Protein AF-A0A0G0WHW3-F1 (afdb_monomer_lite)

Organism: NCBI:txid1618429

Secondary structure (DSSP, 8-state):
---HHHHHHHHHHHHHHH-----HHHHHHHHHHHHHHHHHHHHHHHHHHHHHHHTT-

Radius of gyration: 17.07 Å; chains: 1; bounding box: 38×15×44 Å

Structure (mmCIF, N/CA/C/O backbone):
data_AF-A0A0G0WHW3-F1
#
_entry.id   AF-A0A0G0WHW3-F1
#
loop_
_atom_site.group_PDB
_atom_site.id
_atom_site.type_symbol
_atom_site.label_atom_id
_atom_site.label_alt_id
_atom_site.label_comp_id
_atom_site.label_asym_id
_atom_site.label_entity_id
_atom_site.label_seq_id
_atom_site.pdbx_PDB_ins_code
_atom_site.Cartn_x
_atom_site.Cartn_y
_atom_site.Cartn_z
_atom_site.occupancy
_atom_site.B_iso_or_equiv
_atom_site.auth_seq_id
_atom_site.auth_comp_id
_atom_site.auth_asym_id
_atom_site.auth_atom_id
_atom_site.pdbx_PDB_model_num
ATOM 1 N N . MET A 1 1 ? 8.330 8.097 1.286 1.00 61.00 1 MET A N 1
ATOM 2 C CA . MET A 1 1 ? 7.720 7.841 2.605 1.00 61.00 1 MET A CA 1
ATOM 3 C C . MET A 1 1 ? 6.289 8.322 2.505 1.00 61.00 1 MET A C 1
ATOM 5 O O . MET A 1 1 ? 6.094 9.433 2.031 1.00 61.00 1 MET A O 1
ATOM 9 N N . THR A 1 2 ? 5.316 7.475 2.815 1.00 77.69 2 THR A N 1
ATOM 10 C CA . THR A 1 2 ? 3.900 7.847 2.717 1.00 77.69 2 THR A CA 1
ATOM 11 C C . THR A 1 2 ? 3.498 8.554 4.006 1.00 77.69 2 THR A C 1
ATOM 13 O O . THR A 1 2 ? 3.797 8.057 5.091 1.00 77.69 2 THR A O 1
ATOM 16 N N . SER A 1 3 ? 2.890 9.734 3.903 1.00 89.38 3 SER A N 1
ATOM 17 C CA . SER A 1 3 ? 2.502 10.531 5.070 1.00 89.38 3 SER A CA 1
ATOM 18 C C . SER A 1 3 ? 1.381 9.849 5.854 1.00 89.38 3 SER A C 1
ATOM 20 O O . SER A 1 3 ? 0.527 9.184 5.268 1.00 89.38 3 SER A O 1
ATOM 22 N N . GLN A 1 4 ? 1.327 10.061 7.174 1.00 91.75 4 GLN A N 1
ATOM 23 C CA . GLN A 1 4 ? 0.228 9.540 8.000 1.00 91.75 4 GLN A CA 1
ATOM 24 C C . GLN A 1 4 ? -1.151 10.015 7.521 1.00 91.75 4 GLN A C 1
ATOM 26 O O . GLN A 1 4 ? -2.122 9.274 7.640 1.00 91.75 4 GLN A O 1
ATOM 31 N N . GLU A 1 5 ? -1.235 11.227 6.971 1.00 93.56 5 GLU A N 1
ATOM 32 C CA . GLU A 1 5 ? -2.458 11.768 6.370 1.00 93.56 5 GLU A CA 1
ATOM 33 C C . GLU A 1 5 ? -2.926 10.917 5.185 1.00 93.56 5 GLU A C 1
ATOM 35 O O . GLU A 1 5 ? -4.046 10.416 5.197 1.00 93.56 5 GLU A O 1
ATOM 40 N N . THR A 1 6 ? -2.025 10.617 4.248 1.00 93.75 6 THR A N 1
ATOM 41 C CA . THR A 1 6 ? -2.306 9.758 3.090 1.00 93.75 6 THR A CA 1
ATOM 42 C C . THR A 1 6 ? -2.738 8.351 3.501 1.00 93.75 6 THR A C 1
ATOM 44 O O . THR A 1 6 ? -3.624 7.772 2.881 1.00 93.75 6 THR A O 1
ATOM 47 N N . ILE A 1 7 ? -2.142 7.788 4.560 1.00 95.12 7 ILE A N 1
ATOM 48 C CA . ILE A 1 7 ? -2.543 6.470 5.072 1.00 95.12 7 ILE A CA 1
ATOM 49 C C . ILE A 1 7 ? -3.980 6.524 5.619 1.00 95.12 7 ILE A C 1
ATOM 51 O O . ILE A 1 7 ? -4.769 5.624 5.338 1.00 95.12 7 ILE A O 1
ATOM 55 N N . LYS A 1 8 ? -4.354 7.588 6.344 1.00 95.19 8 LYS A N 1
ATOM 56 C CA . LYS A 1 8 ? -5.727 7.766 6.849 1.00 95.19 8 LYS A CA 1
ATOM 57 C C . LYS A 1 8 ? -6.736 7.968 5.723 1.00 95.19 8 LYS A C 1
ATOM 59 O O . LYS A 1 8 ? -7.818 7.387 5.771 1.00 95.19 8 LYS A O 1
ATOM 64 N N . GLU A 1 9 ? -6.392 8.764 4.715 1.00 95.88 9 GLU A N 1
ATOM 65 C CA . GLU A 1 9 ? -7.239 8.940 3.533 1.00 95.88 9 GLU A CA 1
ATOM 66 C C . GLU A 1 9 ? -7.433 7.619 2.792 1.00 95.88 9 GLU A C 1
ATOM 68 O O . GLU A 1 9 ? -8.562 7.253 2.479 1.00 95.88 9 GLU A O 1
ATOM 73 N N . PHE A 1 10 ? -6.362 6.845 2.609 1.00 94.69 10 PHE A N 1
ATOM 74 C CA . PHE A 1 10 ? -6.443 5.521 2.004 1.00 94.69 10 PHE A CA 1
ATOM 75 C C . PHE A 1 10 ? -7.361 4.578 2.791 1.00 94.69 10 PHE A C 1
ATOM 77 O O . PHE A 1 10 ? -8.223 3.933 2.201 1.00 94.69 10 PHE A O 1
ATOM 84 N N . GLN A 1 11 ? -7.248 4.533 4.123 1.00 96.06 11 GLN A N 1
ATOM 85 C CA . GLN A 1 11 ? -8.164 3.746 4.958 1.00 96.06 11 GLN A CA 1
ATOM 86 C C . GLN A 1 11 ? -9.626 4.163 4.765 1.00 96.06 11 GLN A C 1
ATOM 88 O O . GLN A 1 11 ? -10.507 3.304 4.733 1.00 96.06 11 GLN A O 1
ATOM 93 N N . LYS A 1 12 ? -9.883 5.471 4.653 1.00 96.38 12 LYS A N 1
ATOM 94 C CA . LYS A 1 12 ? -11.226 6.012 4.447 1.00 96.38 12 LYS A CA 1
ATOM 95 C C . LYS A 1 12 ? -11.789 5.565 3.097 1.00 96.38 12 LYS A C 1
ATOM 97 O O . LYS A 1 12 ? -12.849 4.950 3.073 1.00 96.38 12 LYS A O 1
ATOM 102 N N . VAL A 1 13 ? -11.033 5.767 2.018 1.00 96.69 13 VAL A N 1
ATOM 103 C CA . VAL A 1 13 ? -11.427 5.378 0.654 1.00 96.69 13 VAL A CA 1
ATOM 104 C C . VAL A 1 13 ? -11.666 3.872 0.558 1.00 96.69 13 VAL A C 1
ATOM 106 O O . VAL A 1 13 ? -12.699 3.448 0.057 1.00 96.69 13 VAL A O 1
ATOM 109 N N . VAL A 1 14 ? -10.770 3.047 1.109 1.00 96.25 14 VAL A N 1
ATOM 110 C CA . VAL A 1 14 ? -10.934 1.583 1.087 1.00 96.25 14 VAL A CA 1
ATOM 111 C C . VAL A 1 14 ? -12.184 1.145 1.850 1.00 96.25 14 VAL A C 1
ATOM 113 O O . VAL A 1 14 ? -12.885 0.227 1.421 1.00 96.25 14 VAL A O 1
ATOM 116 N N . LYS A 1 15 ? -12.500 1.807 2.964 1.00 96.75 15 LYS A N 1
ATOM 117 C CA . LYS A 1 15 ? -13.726 1.529 3.708 1.00 96.75 15 LYS A CA 1
ATOM 118 C C . LYS A 1 15 ? -14.974 1.945 2.928 1.00 96.75 15 LYS A C 1
ATOM 120 O O . LYS A 1 15 ? -15.956 1.213 2.962 1.00 96.75 15 LYS A O 1
ATOM 125 N N . GLU A 1 16 ? -14.942 3.091 2.255 1.00 97.38 16 GLU A N 1
ATOM 126 C CA . GLU A 1 16 ? -16.066 3.605 1.463 1.00 97.38 16 GLU A CA 1
ATOM 127 C C . GLU A 1 16 ? -16.328 2.753 0.211 1.00 97.38 16 GLU A C 1
ATOM 129 O O . GLU A 1 16 ? -17.474 2.400 -0.049 1.00 97.38 16 GLU A O 1
ATOM 134 N N . GLU A 1 17 ? -15.285 2.363 -0.523 1.00 97.50 17 GLU A N 1
ATOM 135 C CA . GLU A 1 17 ? -15.424 1.647 -1.800 1.00 97.50 17 GLU A CA 1
ATOM 136 C C . GLU A 1 17 ? -15.535 0.126 -1.644 1.00 97.50 17 GLU A C 1
ATOM 138 O O . GLU A 1 17 ? -16.217 -0.538 -2.424 1.00 97.50 17 GLU A O 1
ATOM 143 N N . HIS A 1 18 ? -14.863 -0.449 -0.643 1.00 94.81 18 HIS A N 1
ATOM 144 C CA . HIS A 1 18 ? -14.763 -1.903 -0.487 1.00 94.81 18 HIS A CA 1
ATOM 145 C C . HIS A 1 18 ? -15.387 -2.424 0.811 1.00 94.81 18 HIS A C 1
ATOM 147 O O . HIS A 1 18 ? -15.436 -3.635 1.017 1.00 94.81 18 HIS A O 1
ATOM 153 N N . GLY A 1 19 ? -15.838 -1.546 1.713 1.00 95.56 19 GLY A N 1
ATOM 154 C CA . GLY A 1 19 ? -16.375 -1.944 3.019 1.00 95.56 19 GLY A CA 1
ATOM 155 C C . GLY A 1 19 ? -15.332 -2.536 3.977 1.00 95.56 19 GLY A C 1
ATOM 156 O O . GLY A 1 19 ? -15.686 -3.024 5.050 1.00 95.56 19 GLY A O 1
ATOM 157 N N . VAL A 1 20 ? -14.043 -2.502 3.621 1.00 95.50 20 VAL A N 1
ATOM 158 C CA . VAL A 1 20 ? -12.959 -3.105 4.406 1.00 95.50 20 VAL A CA 1
ATOM 159 C C . VAL A 1 20 ? -12.369 -2.073 5.361 1.00 95.50 20 VAL A C 1
ATOM 161 O O . VAL A 1 20 ? -11.962 -0.987 4.961 1.00 95.50 20 VAL A O 1
ATOM 164 N N . THR A 1 21 ? -12.277 -2.421 6.646 1.00 95.44 21 THR A N 1
ATOM 165 C CA . THR A 1 21 ? -11.590 -1.584 7.638 1.00 95.44 21 THR A CA 1
ATOM 166 C C . THR A 1 21 ? -10.166 -2.088 7.825 1.00 95.44 21 THR A C 1
ATOM 168 O O . THR A 1 21 ? -9.946 -3.119 8.452 1.00 95.44 21 THR A O 1
ATOM 171 N N . LEU A 1 22 ? -9.200 -1.346 7.288 1.00 94.56 22 LEU A N 1
ATOM 172 C CA . LEU A 1 22 ? -7.774 -1.636 7.433 1.00 94.56 22 LEU A CA 1
ATOM 173 C C . LEU A 1 22 ? -7.226 -1.021 8.721 1.00 94.56 22 LEU A C 1
ATOM 175 O O . LEU A 1 22 ? -7.554 0.123 9.044 1.00 94.56 22 LEU A O 1
ATOM 179 N N . LYS A 1 23 ? -6.333 -1.718 9.432 1.00 95.50 23 LYS A N 1
ATOM 180 C CA . LYS A 1 23 ? -5.517 -1.086 10.482 1.00 95.50 23 LYS A CA 1
ATOM 181 C C . LYS A 1 23 ? -4.445 -0.197 9.857 1.00 95.50 23 LYS A C 1
ATOM 183 O O . LYS A 1 23 ? -4.045 -0.394 8.713 1.00 95.50 23 LYS A O 1
ATOM 188 N N . MET A 1 24 ? -3.922 0.743 10.644 1.00 92.00 24 MET A N 1
ATOM 189 C CA . MET A 1 24 ? -2.912 1.701 10.175 1.00 92.00 24 MET A CA 1
ATOM 190 C C . MET A 1 24 ? -1.684 1.008 9.567 1.00 92.00 24 MET A C 1
ATOM 192 O O . MET A 1 24 ? -1.221 1.390 8.499 1.00 92.00 24 MET A O 1
ATOM 196 N N . LYS A 1 25 ? -1.203 -0.055 10.222 1.00 93.31 25 LYS A N 1
ATOM 197 C CA . LYS A 1 25 ? -0.064 -0.848 9.750 1.00 93.31 25 LYS A CA 1
ATOM 198 C C . LYS A 1 25 ? -0.364 -1.579 8.435 1.00 93.31 25 LYS A C 1
ATOM 200 O O . LYS A 1 25 ? 0.466 -1.578 7.540 1.00 93.31 25 LYS A O 1
ATOM 205 N N . GLU A 1 26 ? -1.558 -2.153 8.294 1.00 94.81 26 GLU A N 1
ATOM 206 C CA . GLU A 1 26 ? -1.960 -2.850 7.062 1.00 94.81 26 GLU A CA 1
ATOM 207 C C . GLU A 1 26 ? -2.052 -1.875 5.884 1.00 94.81 26 GLU A C 1
ATOM 209 O O . GLU A 1 26 ? -1.533 -2.140 4.803 1.00 94.81 26 GLU A O 1
ATOM 214 N N . ALA A 1 27 ? -2.655 -0.708 6.117 1.00 94.62 27 ALA A N 1
ATOM 215 C CA . ALA A 1 27 ? -2.738 0.368 5.139 1.00 94.62 27 ALA A CA 1
ATOM 216 C C . ALA A 1 27 ? -1.346 0.869 4.710 1.00 94.62 27 ALA A C 1
ATOM 218 O O . ALA A 1 27 ? -1.093 1.057 3.520 1.00 94.62 27 ALA A O 1
ATOM 219 N N . GLU A 1 28 ? -0.428 1.036 5.664 1.00 94.56 28 GLU A N 1
ATOM 220 C CA . GLU A 1 28 ? 0.964 1.397 5.391 1.00 94.56 28 GLU A CA 1
ATOM 221 C C . GLU A 1 28 ? 1.681 0.339 4.538 1.00 94.56 28 GLU A C 1
ATOM 223 O O . GLU A 1 28 ? 2.321 0.685 3.542 1.00 94.56 28 GLU A O 1
ATOM 228 N N . GLU A 1 29 ? 1.566 -0.943 4.898 1.00 94.88 29 GLU A N 1
ATOM 229 C CA . GLU A 1 29 ? 2.208 -2.045 4.173 1.00 94.88 29 GLU A CA 1
ATOM 230 C C . GLU A 1 29 ? 1.705 -2.145 2.728 1.00 94.88 29 GLU A C 1
ATOM 232 O O . GLU 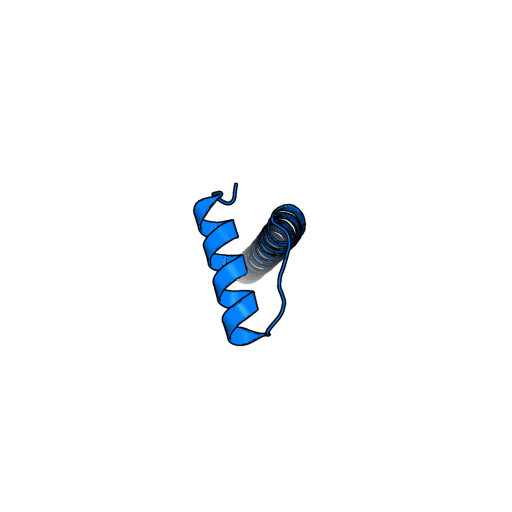A 1 29 ? 2.516 -2.279 1.806 1.00 94.88 29 GLU A O 1
ATOM 237 N N . ILE A 1 30 ? 0.396 -1.987 2.509 1.00 94.50 30 ILE A N 1
ATOM 238 C CA . ILE A 1 30 ? -0.200 -1.973 1.167 1.00 94.50 30 ILE A CA 1
ATOM 239 C C . ILE A 1 30 ? 0.351 -0.806 0.347 1.00 94.50 30 ILE A C 1
ATOM 241 O O . ILE A 1 30 ? 0.875 -1.017 -0.749 1.00 94.50 30 ILE A O 1
ATOM 245 N N . LEU A 1 31 ? 0.294 0.419 0.880 1.00 94.06 31 LEU A N 1
ATOM 246 C CA . LEU A 1 31 ? 0.776 1.611 0.179 1.00 94.06 31 LEU A CA 1
ATOM 247 C C . LEU A 1 31 ? 2.266 1.499 -0.161 1.00 94.06 31 LEU A C 1
ATOM 249 O O . LEU A 1 31 ? 2.684 1.841 -1.269 1.00 94.06 31 LEU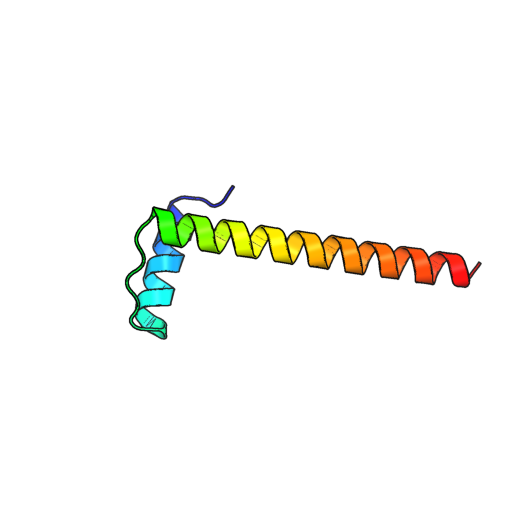 A O 1
ATOM 253 N N . ARG A 1 32 ? 3.076 0.972 0.762 1.00 93.12 32 ARG A N 1
ATOM 254 C CA . ARG A 1 32 ? 4.504 0.737 0.529 1.00 93.12 32 ARG A CA 1
ATOM 255 C C . ARG A 1 32 ? 4.737 -0.299 -0.571 1.00 93.12 32 ARG A C 1
ATOM 257 O O . ARG A 1 32 ? 5.607 -0.089 -1.419 1.00 93.12 32 ARG A O 1
ATOM 264 N N . GLY A 1 33 ? 3.960 -1.381 -0.580 1.00 94.31 33 GLY A N 1
ATOM 265 C CA . GLY A 1 33 ? 3.993 -2.394 -1.633 1.00 94.31 33 GLY A CA 1
ATOM 266 C C . GLY A 1 33 ? 3.642 -1.814 -3.003 1.00 94.31 33 GLY A C 1
ATOM 267 O O . GLY A 1 33 ? 4.391 -2.006 -3.960 1.00 94.31 33 GLY A O 1
ATOM 268 N N . MET A 1 34 ? 2.561 -1.031 -3.089 1.00 93.81 34 MET A N 1
ATOM 269 C CA . MET A 1 34 ? 2.130 -0.370 -4.328 1.00 93.81 34 MET A CA 1
ATOM 270 C C . MET A 1 34 ? 3.226 0.534 -4.897 1.00 93.81 34 MET A C 1
ATOM 272 O O . MET A 1 34 ? 3.565 0.419 -6.074 1.00 93.81 34 MET A O 1
ATOM 276 N N . VAL A 1 35 ? 3.836 1.383 -4.063 1.00 92.12 35 VAL A N 1
ATOM 277 C CA . VAL A 1 35 ? 4.952 2.248 -4.484 1.00 92.12 35 VAL A CA 1
ATOM 278 C C . VAL A 1 35 ? 6.123 1.422 -5.027 1.00 92.12 35 VAL A C 1
ATOM 280 O O . VAL A 1 35 ? 6.686 1.774 -6.063 1.00 92.12 35 VAL A O 1
ATOM 283 N N . GLY A 1 36 ? 6.467 0.305 -4.379 1.00 92.81 36 GLY A N 1
ATOM 284 C CA . GLY A 1 36 ? 7.534 -0.587 -4.841 1.00 92.81 36 GLY A CA 1
ATOM 285 C C . GLY A 1 36 ? 7.259 -1.200 -6.219 1.00 92.81 36 GLY A C 1
ATOM 286 O O . GLY A 1 36 ? 8.150 -1.247 -7.073 1.00 92.81 36 GLY A O 1
ATOM 287 N N . TYR A 1 37 ? 6.018 -1.620 -6.473 1.00 94.56 37 TYR A N 1
ATOM 288 C CA . TYR A 1 37 ? 5.624 -2.128 -7.787 1.00 94.56 37 TYR A CA 1
ATOM 289 C C . TYR A 1 37 ? 5.652 -1.036 -8.861 1.00 94.56 37 TYR A C 1
ATOM 291 O O . TYR A 1 37 ? 6.196 -1.271 -9.941 1.00 94.56 37 TYR A O 1
ATOM 299 N N . PHE A 1 38 ? 5.153 0.170 -8.572 1.00 94.56 38 PHE A N 1
ATOM 300 C CA . PHE A 1 38 ? 5.214 1.287 -9.522 1.00 94.56 38 PHE A CA 1
ATOM 301 C C . PHE A 1 38 ? 6.654 1.696 -9.861 1.00 94.56 38 PHE A C 1
ATOM 303 O O . PHE A 1 38 ? 6.961 1.918 -11.032 1.00 94.56 38 PHE A O 1
ATOM 310 N N . ASP A 1 39 ? 7.556 1.730 -8.876 1.00 94.06 39 ASP A N 1
ATOM 311 C CA . ASP A 1 39 ? 8.988 1.976 -9.104 1.00 94.06 39 ASP A CA 1
ATOM 312 C C . ASP A 1 39 ? 9.615 0.894 -9.999 1.00 94.06 39 ASP 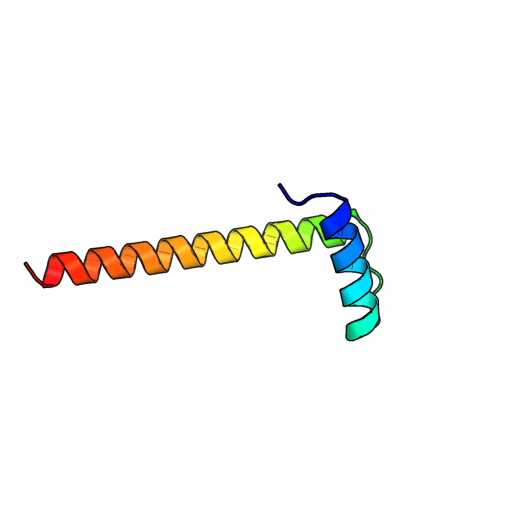A C 1
ATOM 314 O O . ASP A 1 39 ? 10.356 1.191 -10.941 1.00 94.06 39 ASP A O 1
ATOM 318 N N . THR A 1 40 ? 9.255 -0.369 -9.770 1.00 95.06 40 THR A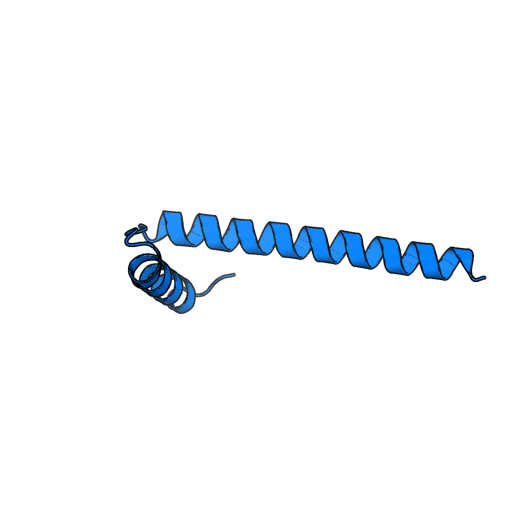 N 1
ATOM 319 C CA . THR A 1 40 ? 9.720 -1.495 -10.591 1.00 95.06 40 THR A CA 1
ATOM 320 C C . THR A 1 40 ? 9.252 -1.363 -12.043 1.00 95.06 40 THR A C 1
ATOM 322 O O . THR A 1 40 ? 10.054 -1.512 -12.969 1.00 95.06 40 THR A O 1
ATOM 325 N N . LEU A 1 41 ? 7.979 -1.019 -12.260 1.00 95.06 41 LEU A N 1
ATOM 326 C CA . LEU A 1 41 ? 7.433 -0.767 -13.596 1.00 95.06 41 LEU A CA 1
ATOM 327 C C . LEU A 1 41 ? 8.119 0.427 -14.272 1.00 95.06 41 LEU A C 1
ATOM 329 O O . LEU A 1 41 ? 8.444 0.366 -15.460 1.00 95.06 41 LEU A O 1
ATOM 333 N N . ALA A 1 42 ? 8.402 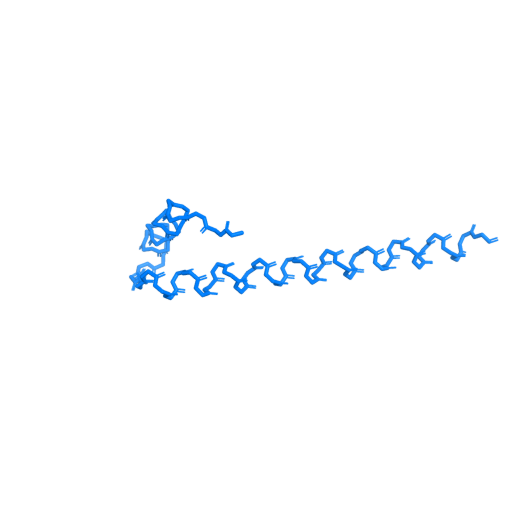1.494 -13.521 1.00 93.94 42 ALA A N 1
ATOM 334 C CA . ALA A 1 42 ? 9.121 2.656 -14.031 1.00 93.94 42 ALA A CA 1
ATOM 335 C C . ALA A 1 42 ? 10.540 2.287 -14.496 1.00 93.94 42 ALA A C 1
ATOM 337 O O . ALA A 1 42 ? 10.954 2.687 -15.589 1.00 93.94 42 ALA A O 1
ATOM 338 N N . LYS A 1 43 ? 11.261 1.469 -13.718 1.00 94.88 43 LYS A N 1
ATOM 339 C CA . LYS A 1 43 ? 12.585 0.943 -14.086 1.00 94.88 43 LYS A CA 1
ATOM 340 C C . LYS A 1 43 ? 12.531 0.093 -15.350 1.00 94.88 43 LYS A C 1
ATOM 342 O O . LYS A 1 43 ? 13.380 0.261 -16.224 1.00 94.88 43 LYS A O 1
ATOM 347 N N . LEU A 1 44 ? 11.539 -0.787 -15.477 1.00 94.81 44 LEU A N 1
ATOM 348 C CA . LEU A 1 44 ? 11.367 -1.624 -16.666 1.00 94.81 44 LEU A CA 1
ATOM 349 C C . LEU A 1 44 ? 11.109 -0.771 -17.915 1.00 94.81 44 LEU A C 1
ATOM 351 O O . LEU A 1 44 ? 11.834 -0.887 -18.900 1.00 94.81 44 LEU A O 1
ATOM 355 N N . ASN A 1 45 ? 10.175 0.179 -17.835 1.00 92.31 45 ASN A N 1
ATOM 356 C CA . ASN A 1 45 ? 9.887 1.110 -18.928 1.00 92.31 45 ASN A CA 1
ATOM 357 C C . ASN A 1 45 ? 11.114 1.956 -19.314 1.00 92.31 45 ASN A C 1
ATOM 359 O O . ASN A 1 45 ? 11.353 2.228 -20.491 1.00 92.31 45 ASN A O 1
ATOM 363 N N . HIS A 1 46 ? 11.917 2.378 -18.334 1.00 92.56 46 HIS A N 1
ATOM 364 C CA . HIS A 1 46 ? 13.162 3.090 -18.608 1.00 92.56 46 HIS A CA 1
ATOM 365 C C . HIS A 1 46 ? 14.156 2.212 -19.382 1.00 92.56 46 HIS A C 1
ATOM 367 O O . HIS A 1 46 ? 14.710 2.663 -20.385 1.00 92.56 46 HIS A O 1
ATOM 373 N N . ARG A 1 47 ? 14.335 0.948 -18.972 1.00 92.06 47 ARG A N 1
ATOM 374 C CA . ARG A 1 47 ? 15.200 -0.018 -19.671 1.00 92.06 47 ARG A CA 1
ATOM 375 C C . ARG A 1 47 ? 14.747 -0.246 -21.112 1.00 92.06 47 ARG A C 1
ATOM 377 O O . ARG A 1 47 ? 15.581 -0.174 -22.012 1.00 92.06 47 ARG A O 1
ATOM 384 N N . ASP A 1 48 ? 13.450 -0.416 -21.349 1.00 91.38 48 ASP A N 1
ATOM 385 C CA . ASP A 1 48 ? 12.908 -0.587 -22.703 1.00 91.38 48 ASP A CA 1
ATOM 386 C C . ASP A 1 48 ? 13.148 0.641 -23.586 1.00 91.38 48 ASP A C 1
ATOM 388 O O . ASP A 1 48 ? 13.493 0.521 -24.765 1.00 91.38 48 ASP A O 1
ATOM 392 N N . LYS A 1 49 ? 13.014 1.848 -23.025 1.00 89.62 49 LYS A N 1
ATOM 393 C CA . LYS A 1 49 ? 13.318 3.092 -23.748 1.00 89.62 49 LYS A CA 1
ATOM 394 C C . LYS A 1 49 ? 14.797 3.194 -24.122 1.00 89.62 49 LYS A C 1
ATOM 396 O O . LYS A 1 49 ? 15.101 3.671 -25.216 1.00 89.62 49 LYS A O 1
ATOM 401 N N . LEU A 1 50 ? 15.706 2.762 -23.247 1.00 88.12 50 LEU A N 1
ATOM 402 C CA . LEU A 1 50 ? 17.142 2.735 -23.537 1.00 88.12 50 LEU A CA 1
ATOM 403 C C . LEU A 1 50 ? 17.482 1.699 -24.615 1.00 88.12 50 LEU A C 1
ATOM 405 O O . LEU A 1 50 ? 18.193 2.032 -25.561 1.00 88.12 50 LEU A O 1
ATOM 409 N N . ALA A 1 51 ? 16.915 0.492 -24.529 1.00 78.75 51 ALA A N 1
ATOM 410 C CA . ALA A 1 51 ? 17.094 -0.551 -25.539 1.00 78.75 51 ALA A CA 1
ATOM 411 C C . ALA A 1 51 ? 16.629 -0.078 -26.928 1.00 78.75 51 ALA A C 1
ATOM 413 O O . ALA A 1 51 ? 17.380 -0.157 -27.897 1.00 78.75 51 ALA A O 1
ATOM 414 N N . LYS A 1 52 ? 15.441 0.537 -27.017 1.00 74.31 52 LYS A N 1
ATOM 415 C CA . LYS A 1 52 ? 14.915 1.093 -28.278 1.00 74.31 52 LYS A CA 1
ATOM 4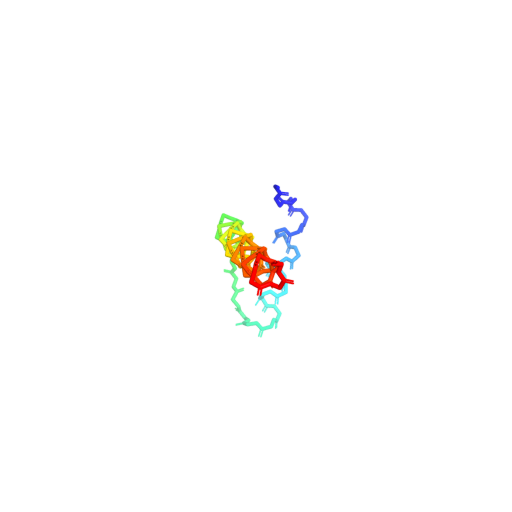16 C C . LYS A 1 52 ? 15.751 2.246 -28.845 1.00 74.31 52 LYS A C 1
ATOM 418 O O . LYS A 1 52 ? 15.747 2.451 -30.056 1.00 74.31 52 LYS A O 1
ATOM 423 N N . LYS A 1 53 ? 16.449 3.015 -28.000 1.00 68.00 53 LYS A N 1
ATOM 424 C CA . LYS A 1 53 ? 17.375 4.073 -28.447 1.00 68.00 53 LYS A CA 1
ATOM 425 C C . LYS A 1 53 ? 18.694 3.508 -28.980 1.00 68.00 53 LYS A C 1
ATOM 427 O O . LYS A 1 53 ? 19.237 4.085 -29.915 1.00 68.00 53 LYS A O 1
ATOM 432 N N . ALA A 1 54 ? 19.187 2.405 -28.416 1.00 62.50 54 ALA A N 1
ATOM 433 C CA . ALA A 1 54 ? 20.422 1.755 -28.853 1.00 62.50 54 ALA A CA 1
ATOM 434 C C . ALA A 1 54 ? 20.266 1.037 -30.204 1.00 62.50 54 ALA A C 1
ATOM 436 O O . ALA A 1 54 ? 21.180 1.080 -31.011 1.00 62.50 54 ALA A O 1
ATOM 437 N N . SER A 1 55 ? 19.099 0.451 -30.491 1.00 62.03 55 SER A N 1
ATOM 438 C CA . SER A 1 55 ? 18.820 -0.220 -31.777 1.00 62.03 55 SER A CA 1
ATOM 439 C C . SER A 1 55 ? 18.551 0.731 -32.953 1.00 62.03 55 SER A C 1
ATOM 441 O O . SER A 1 55 ? 18.346 0.277 -34.073 1.00 62.03 55 SER A O 1
ATOM 443 N N . LYS A 1 56 ? 18.482 2.044 -32.699 1.00 57.91 56 LYS A N 1
ATOM 444 C CA . LYS A 1 56 ? 18.243 3.090 -33.709 1.00 57.91 56 LYS A CA 1
ATOM 445 C C . LYS A 1 56 ? 19.518 3.847 -34.107 1.00 57.91 56 LYS A C 1
ATOM 447 O O . LYS A 1 56 ? 19.415 4.841 -34.823 1.00 57.91 56 LYS A O 1
ATOM 452 N N . LYS A 1 57 ? 20.675 3.419 -33.605 1.00 50.31 57 LYS A N 1
ATOM 453 C CA . LYS A 1 57 ? 21.990 4.017 -33.838 1.00 50.31 57 LYS A CA 1
ATOM 454 C C . LYS A 1 57 ? 22.907 2.982 -34.471 1.00 50.31 57 LYS A C 1
ATOM 456 O O . LYS A 1 57 ? 23.746 3.410 -35.286 1.00 50.31 57 LYS A O 1
#

Sequence (57 aa):
MTSQETIKEFQKVVKEEHGVTLKMKEAEEILRGMVGYFDTLAKLNHRDKLAKKASKK

pLDDT: mean 89.69, std 11.08, range [50.31, 97.5]

Foldseek 3Di:
DQDLVNLVVQQVVCCVPPVDRDDSVRSVVVVVVVVVVVVVVVVVVVVVVVVVVVVVD